Protein AF-A0A524QDS4-F1 (afdb_monomer_lite)

Sequence (100 aa):
MNTELEKIEKMAQAKLFKPKAMGPLLKAIEVEALAEIHDVETTTGRDSIKSLAYKVARSKTTIDNLGKDFVAEQKQAIAIIDEVRRTARAFLDDLKDRVR

Foldseek 3Di:
DQQLLRCLLVDDLVQCPDPPNVPVSVVSLVCRLVVDDFDPVDPVSVVVNVVSVVSVVVSVVSNVVSVVVVVVVVVVVVVVVVVVVVVVVVVVVVVVVVVD

Secondary structure (DSSP, 8-state):
---HHHHGGGS-HHHHTSTTTHHHHHHHHHHHHHH----TTSHHHHHHHHHHHHHHHHHHHHHHHHHHHHHHHHHHHHHHHHHHHHHHHHHHHHHHHHH-

Structure (mmCIF, N/CA/C/O backbone):
data_AF-A0A524QDS4-F1
#
_entry.id   AF-A0A524QDS4-F1
#
loop_
_atom_site.group_PDB
_atom_site.id
_atom_site.type_symbol
_atom_site.label_atom_id
_atom_site.label_alt_id
_atom_site.label_comp_id
_atom_site.label_asym_id
_atom_site.label_entity_id
_atom_site.label_seq_id
_atom_site.pdbx_PDB_ins_code
_atom_site.Cartn_x
_atom_site.Cartn_y
_atom_site.Cartn_z
_atom_site.occupancy
_atom_site.B_iso_or_equiv
_atom_site.auth_seq_id
_atom_site.auth_comp_id
_atom_site.auth_asym_id
_atom_site.auth_atom_id
_atom_site.pdbx_PDB_model_num
ATOM 1 N N . MET A 1 1 ? 16.255 12.859 -15.166 1.00 40.91 1 MET A N 1
ATOM 2 C CA . MET A 1 1 ? 14.789 12.782 -14.972 1.00 40.91 1 MET A CA 1
ATOM 3 C C . MET A 1 1 ? 14.510 11.444 -14.310 1.00 40.91 1 MET A C 1
ATOM 5 O O . MET A 1 1 ? 15.047 10.466 -14.801 1.00 40.91 1 MET A O 1
ATOM 9 N N . ASN A 1 2 ? 13.780 11.398 -13.189 1.00 51.97 2 ASN A N 1
ATOM 10 C CA . ASN A 1 2 ? 13.415 10.117 -12.561 1.00 51.97 2 ASN A CA 1
ATOM 11 C C . ASN A 1 2 ? 12.313 9.462 -13.403 1.00 51.97 2 ASN A C 1
ATOM 13 O O . ASN A 1 2 ? 11.349 10.154 -13.748 1.00 51.97 2 ASN A O 1
ATOM 17 N N . THR A 1 3 ? 12.460 8.178 -13.711 1.00 70.62 3 THR A N 1
ATOM 18 C CA . THR A 1 3 ? 11.473 7.385 -14.473 1.00 70.62 3 THR A CA 1
ATOM 19 C C . THR A 1 3 ? 10.173 7.211 -13.672 1.00 70.62 3 THR A C 1
ATOM 21 O O . THR A 1 3 ? 10.200 7.322 -12.442 1.00 70.62 3 THR A O 1
ATOM 24 N N . GLU A 1 4 ? 9.017 6.963 -14.300 1.00 71.62 4 GLU A N 1
ATOM 25 C CA . GLU A 1 4 ? 7.781 6.648 -13.547 1.00 71.62 4 GLU A CA 1
ATOM 26 C C . GLU A 1 4 ? 7.967 5.372 -12.713 1.00 71.62 4 GLU A C 1
ATOM 28 O O . GLU A 1 4 ? 7.499 5.294 -11.575 1.00 71.62 4 GLU A O 1
ATOM 33 N N . LEU A 1 5 ? 8.763 4.426 -13.225 1.00 68.25 5 LEU A N 1
ATOM 34 C CA . LEU A 1 5 ? 9.217 3.227 -12.513 1.00 68.25 5 LEU A CA 1
ATOM 35 C C . LEU A 1 5 ? 9.949 3.547 -11.190 1.00 68.25 5 LEU A C 1
ATOM 37 O O . LEU A 1 5 ? 9.733 2.859 -10.193 1.00 68.25 5 LEU A O 1
ATOM 41 N N . GLU A 1 6 ? 10.768 4.604 -11.150 1.00 72.75 6 GLU A N 1
ATOM 42 C CA . GLU A 1 6 ? 11.487 5.072 -9.948 1.00 72.75 6 GLU A CA 1
ATOM 43 C C . GLU A 1 6 ? 10.631 5.961 -9.034 1.00 72.75 6 GLU A C 1
ATOM 45 O O . GLU A 1 6 ? 10.916 6.104 -7.842 1.00 72.75 6 GLU A O 1
ATOM 50 N N . LYS A 1 7 ? 9.576 6.590 -9.565 1.00 78.62 7 LYS A N 1
ATOM 51 C CA . LYS A 1 7 ? 8.695 7.463 -8.775 1.00 78.62 7 LYS A CA 1
ATOM 52 C C . LYS A 1 7 ? 7.799 6.683 -7.821 1.00 78.62 7 LYS A C 1
ATOM 54 O O . LYS A 1 7 ? 7.448 7.245 -6.784 1.00 78.62 7 LYS A O 1
ATOM 59 N N . ILE A 1 8 ? 7.476 5.419 -8.115 1.00 80.88 8 ILE A N 1
ATOM 60 C CA . ILE A 1 8 ? 6.616 4.572 -7.266 1.00 80.88 8 ILE A CA 1
ATOM 61 C C . ILE A 1 8 ? 7.113 4.548 -5.814 1.00 80.88 8 ILE A C 1
ATOM 63 O O . ILE A 1 8 ? 6.318 4.729 -4.897 1.00 80.88 8 ILE A O 1
ATOM 67 N N . GLU A 1 9 ? 8.425 4.403 -5.603 1.00 74.81 9 GLU A N 1
ATOM 68 C CA . GLU A 1 9 ? 9.041 4.338 -4.266 1.00 74.81 9 GLU A CA 1
ATOM 69 C C . GLU A 1 9 ? 8.889 5.647 -3.468 1.00 74.81 9 GLU A C 1
ATOM 71 O O . GLU A 1 9 ? 8.945 5.642 -2.242 1.00 74.81 9 GLU A O 1
ATOM 76 N N . LYS A 1 10 ? 8.676 6.777 -4.153 1.00 78.88 10 LYS A N 1
ATOM 77 C CA . LYS A 1 10 ? 8.556 8.115 -3.548 1.00 78.88 10 LYS A CA 1
ATOM 78 C C . LYS A 1 10 ? 7.106 8.582 -3.411 1.00 78.88 10 LYS A C 1
ATOM 80 O O . LYS A 1 10 ? 6.857 9.656 -2.862 1.00 78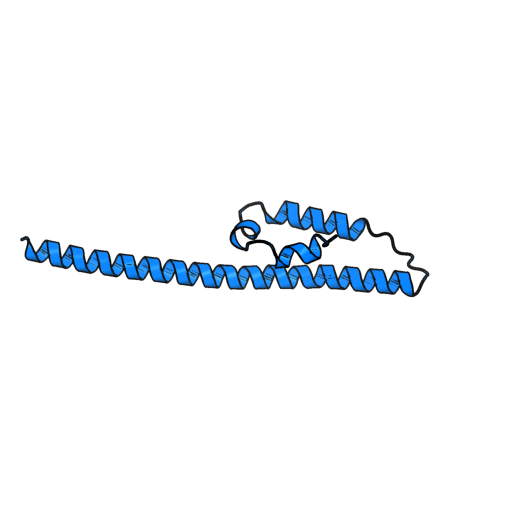.88 10 LYS A O 1
ATOM 85 N N . MET A 1 11 ? 6.139 7.829 -3.936 1.00 80.94 11 MET A N 1
ATOM 86 C CA . MET A 1 11 ? 4.725 8.185 -3.850 1.00 80.94 11 MET A CA 1
ATOM 87 C C . MET A 1 11 ? 4.153 7.827 -2.478 1.00 80.94 11 MET A C 1
ATOM 89 O O . MET A 1 11 ? 4.365 6.737 -1.960 1.00 80.94 11 MET A O 1
ATOM 93 N N . ALA A 1 12 ? 3.344 8.727 -1.916 1.00 84.44 12 ALA A N 1
ATOM 94 C CA . ALA A 1 12 ? 2.606 8.438 -0.692 1.00 84.44 12 ALA A CA 1
ATOM 95 C C . ALA A 1 12 ? 1.661 7.238 -0.895 1.00 84.44 12 ALA A C 1
ATOM 97 O O . ALA A 1 12 ? 0.824 7.254 -1.805 1.00 84.44 12 ALA A O 1
ATOM 98 N N . GLN A 1 13 ? 1.741 6.240 -0.010 1.00 86.69 13 GLN A N 1
ATOM 99 C CA . GLN A 1 13 ? 0.923 5.020 -0.058 1.00 86.69 13 GLN A CA 1
ATOM 100 C C . GLN A 1 13 ? -0.579 5.343 -0.117 1.00 86.69 13 GLN A C 1
ATOM 102 O O . GLN A 1 13 ? -1.298 4.855 -0.988 1.00 86.69 13 GLN A O 1
ATOM 107 N N . ALA A 1 14 ? -1.035 6.286 0.713 1.00 86.31 14 ALA A N 1
ATOM 108 C CA . ALA A 1 14 ? -2.423 6.744 0.737 1.00 86.31 14 ALA A CA 1
ATOM 109 C C . ALA A 1 14 ? -2.908 7.373 -0.583 1.00 86.31 14 ALA A C 1
ATOM 111 O O . ALA A 1 14 ? -4.112 7.482 -0.798 1.00 86.31 14 ALA A O 1
ATOM 112 N N . LYS A 1 15 ? -2.004 7.823 -1.465 1.00 88.69 15 LYS A N 1
ATOM 113 C CA . LYS A 1 15 ? -2.335 8.288 -2.822 1.00 88.69 15 LYS A CA 1
ATOM 114 C C . LYS A 1 15 ? -2.356 7.121 -3.811 1.00 88.69 15 LYS A C 1
ATOM 116 O O . LYS A 1 15 ? -3.235 7.084 -4.668 1.00 88.69 15 LYS A O 1
ATOM 121 N N . LEU A 1 16 ? -1.407 6.195 -3.678 1.00 89.06 16 LEU A N 1
ATOM 122 C CA . LEU A 1 16 ? -1.245 5.029 -4.546 1.00 89.06 16 LEU A CA 1
ATOM 123 C C . LEU A 1 16 ? -2.427 4.053 -4.440 1.00 89.06 16 LEU A C 1
ATOM 125 O O . LEU A 1 16 ? -2.922 3.572 -5.456 1.00 89.06 16 LEU A O 1
ATOM 129 N N . PHE A 1 17 ? -2.924 3.817 -3.225 1.00 92.06 17 PHE A N 1
ATOM 130 C CA . PHE A 1 17 ? -3.985 2.841 -2.948 1.00 92.06 17 PHE A CA 1
ATOM 131 C C . PHE A 1 17 ? -5.397 3.441 -2.916 1.00 92.06 17 PHE A C 1
ATOM 133 O O . PHE A 1 17 ? -6.317 2.857 -2.345 1.00 92.06 17 PHE A O 1
ATOM 140 N N . LYS A 1 18 ? -5.610 4.599 -3.558 1.00 92.38 18 LYS A N 1
ATOM 141 C CA . LYS A 1 18 ? -6.966 5.129 -3.761 1.00 92.38 18 LYS A CA 1
ATOM 142 C C . LYS A 1 18 ? -7.695 4.367 -4.868 1.00 92.38 18 LYS A C 1
ATOM 144 O O . LYS A 1 18 ? -7.065 3.947 -5.846 1.00 92.38 18 LYS A O 1
ATOM 149 N N . PRO A 1 19 ? -9.035 4.265 -4.795 1.00 91.31 19 PRO A N 1
ATOM 150 C CA . PRO A 1 19 ? -9.826 3.759 -5.907 1.00 91.31 19 PRO A CA 1
ATOM 151 C C . PRO A 1 19 ? -9.455 4.471 -7.213 1.00 91.31 19 PRO A C 1
ATOM 153 O O . PRO A 1 19 ? -9.340 5.695 -7.247 1.00 91.31 19 PRO A O 1
ATOM 156 N N . LYS A 1 20 ? -9.276 3.696 -8.287 1.00 90.94 20 LYS A N 1
ATOM 157 C CA . LYS A 1 20 ? -8.929 4.172 -9.641 1.00 90.94 20 LYS A CA 1
ATOM 158 C C . LYS A 1 20 ? -7.546 4.835 -9.799 1.00 90.94 20 LYS A C 1
ATOM 160 O O . LYS A 1 20 ? -7.226 5.232 -10.914 1.00 90.94 20 LYS A O 1
ATOM 165 N N . ALA A 1 21 ? -6.706 4.916 -8.762 1.00 90.00 21 ALA A N 1
ATOM 166 C CA . ALA A 1 21 ? -5.364 5.505 -8.879 1.00 90.00 21 ALA A CA 1
ATOM 167 C C . ALA A 1 21 ? -4.358 4.598 -9.614 1.00 90.00 21 ALA A C 1
ATOM 169 O O . ALA A 1 21 ? -3.477 5.095 -10.311 1.00 90.00 21 ALA A O 1
ATOM 170 N N . MET A 1 22 ? -4.512 3.274 -9.495 1.00 92.19 22 MET A N 1
ATOM 171 C CA . MET A 1 22 ? -3.553 2.311 -10.046 1.00 92.19 22 MET A CA 1
ATOM 172 C C . MET A 1 22 ? -3.572 2.249 -11.581 1.00 92.19 22 MET A C 1
ATOM 174 O O . MET A 1 22 ? -2.522 2.169 -12.206 1.00 92.19 22 MET A O 1
ATOM 178 N N . GLY A 1 23 ? -4.752 2.323 -12.204 1.00 93.25 23 GLY A N 1
ATOM 179 C CA . GLY A 1 23 ? -4.897 2.203 -13.661 1.00 93.25 23 GLY A CA 1
ATOM 180 C C . GLY A 1 23 ? -4.068 3.229 -14.450 1.00 93.25 23 GLY A C 1
ATOM 181 O O . GLY A 1 23 ? -3.263 2.823 -15.286 1.00 93.25 23 GLY A O 1
ATOM 182 N N . PRO A 1 24 ? -4.202 4.541 -14.173 1.00 92.62 24 PRO A N 1
ATOM 183 C CA . PRO A 1 24 ? -3.394 5.572 -14.823 1.00 92.62 24 PRO A CA 1
ATOM 184 C C . PRO A 1 24 ? -1.886 5.409 -14.600 1.00 92.62 24 PRO A C 1
ATOM 186 O O . PRO A 1 24 ? -1.115 5.621 -15.530 1.00 92.62 24 PRO A O 1
ATOM 189 N N . LEU A 1 25 ? -1.464 5.000 -13.397 1.00 90.81 25 LEU A N 1
ATOM 190 C CA . LEU A 1 25 ? -0.051 4.768 -13.089 1.00 90.81 25 LEU A CA 1
ATOM 191 C C . LEU A 1 25 ? 0.519 3.603 -13.907 1.00 90.81 25 LEU A C 1
ATOM 193 O O . LEU A 1 25 ? 1.570 3.744 -14.525 1.00 90.81 25 LEU A O 1
ATOM 197 N N . LEU A 1 26 ? -0.194 2.475 -13.962 1.00 93.69 26 LEU A N 1
ATOM 198 C CA . LEU A 1 26 ? 0.207 1.331 -14.784 1.00 93.69 26 LEU A CA 1
ATOM 199 C C . LEU A 1 26 ? 0.262 1.703 -16.266 1.00 93.69 26 LEU A C 1
ATOM 201 O O . LEU A 1 26 ? 1.179 1.278 -16.963 1.00 93.69 26 LEU A O 1
ATOM 205 N N . LYS A 1 27 ? -0.674 2.536 -16.740 1.00 94.25 27 LYS A N 1
ATOM 206 C CA . LYS A 1 27 ? -0.662 3.004 -18.126 1.00 94.25 27 LYS A CA 1
ATOM 207 C C . LYS A 1 27 ? 0.533 3.911 -18.422 1.00 94.25 27 LYS A C 1
ATOM 209 O O . LYS A 1 27 ? 1.118 3.794 -19.491 1.00 94.25 27 LYS A O 1
ATOM 214 N N . ALA A 1 28 ? 0.910 4.785 -17.490 1.00 90.50 28 ALA A N 1
ATOM 215 C CA . ALA A 1 28 ? 2.100 5.620 -17.631 1.00 90.50 28 ALA A CA 1
ATOM 216 C C . ALA A 1 28 ? 3.382 4.772 -17.693 1.00 90.50 28 ALA A C 1
ATOM 218 O O . ALA A 1 28 ? 4.215 5.003 -18.563 1.00 90.50 28 ALA A O 1
ATOM 219 N N . ILE A 1 29 ? 3.489 3.748 -16.839 1.00 90.25 29 ILE A N 1
ATOM 220 C CA . ILE A 1 29 ? 4.607 2.791 -16.849 1.00 90.25 29 ILE A CA 1
ATOM 221 C C . ILE A 1 29 ? 4.662 2.015 -18.169 1.00 90.25 29 ILE A C 1
ATOM 223 O O . ILE A 1 29 ? 5.738 1.838 -18.725 1.00 90.25 29 ILE A O 1
ATOM 227 N N . GLU A 1 30 ? 3.517 1.564 -18.686 1.00 92.88 30 GLU A N 1
ATOM 228 C CA . GLU A 1 30 ? 3.440 0.884 -19.984 1.00 92.88 30 GLU A CA 1
ATOM 229 C C . GLU A 1 30 ? 3.916 1.795 -21.123 1.00 92.88 30 GLU A C 1
ATOM 231 O O . GLU A 1 30 ? 4.724 1.378 -21.945 1.00 92.88 30 GLU A O 1
ATOM 236 N N . VAL A 1 31 ? 3.446 3.047 -21.159 1.00 92.06 31 VAL A N 1
ATOM 237 C CA . VAL A 1 31 ? 3.857 4.022 -22.180 1.00 92.06 31 VAL A CA 1
ATOM 238 C C . VAL A 1 31 ? 5.359 4.289 -22.109 1.00 92.06 31 VAL A C 1
ATOM 240 O O . VAL A 1 31 ? 6.013 4.299 -23.145 1.00 92.06 31 VAL A O 1
ATOM 243 N N . GLU A 1 32 ? 5.910 4.473 -20.909 1.00 87.44 32 GLU A N 1
ATOM 244 C CA . GLU A 1 32 ? 7.348 4.681 -20.714 1.00 87.44 32 GLU A CA 1
ATOM 245 C C . GLU A 1 32 ? 8.156 3.457 -21.163 1.00 87.44 32 GLU A C 1
ATOM 247 O O . GLU A 1 32 ? 9.083 3.590 -21.958 1.00 87.44 32 GLU A O 1
ATOM 252 N N . ALA A 1 33 ? 7.764 2.259 -20.724 1.00 89.19 33 ALA A N 1
ATOM 253 C CA . ALA A 1 33 ? 8.471 1.026 -21.052 1.00 89.19 33 ALA A CA 1
ATOM 254 C C . ALA A 1 33 ? 8.438 0.691 -22.553 1.00 89.19 33 ALA A C 1
ATOM 256 O O . ALA A 1 33 ? 9.371 0.081 -23.063 1.00 89.19 33 ALA A O 1
ATOM 257 N N . LEU A 1 34 ? 7.377 1.072 -23.270 1.00 89.31 34 LEU A N 1
ATOM 258 C CA . LEU A 1 34 ? 7.256 0.825 -24.710 1.00 89.31 34 LEU A CA 1
ATOM 259 C C . LEU A 1 34 ? 7.833 1.952 -25.580 1.00 89.31 34 LEU A C 1
ATOM 261 O O . LEU A 1 34 ? 8.005 1.753 -26.781 1.00 89.31 34 LEU A O 1
ATOM 265 N N . ALA A 1 35 ? 8.121 3.127 -25.011 1.00 88.88 35 ALA A N 1
ATOM 266 C CA . ALA A 1 35 ? 8.723 4.243 -25.741 1.00 88.88 35 ALA A CA 1
ATOM 267 C C . ALA A 1 35 ? 10.227 4.045 -25.997 1.00 88.88 35 ALA A C 1
ATOM 269 O O . ALA A 1 35 ? 10.777 4.631 -26.933 1.00 88.88 35 ALA A O 1
ATOM 270 N N . GLU A 1 36 ? 10.900 3.230 -25.182 1.00 79.31 36 GLU A N 1
ATOM 271 C CA . GLU A 1 36 ? 12.315 2.918 -25.357 1.00 79.31 36 GLU A CA 1
ATOM 272 C C . GLU A 1 36 ? 12.514 1.891 -26.484 1.00 79.31 36 GLU A C 1
ATOM 274 O O . GLU A 1 36 ? 12.300 0.690 -26.324 1.00 79.31 36 GLU A O 1
ATOM 279 N N . ILE A 1 37 ? 12.941 2.372 -27.655 1.00 81.06 37 ILE A N 1
ATOM 280 C CA . ILE A 1 37 ? 13.324 1.515 -28.781 1.00 81.06 37 ILE A CA 1
ATOM 281 C C . ILE A 1 37 ? 14.796 1.134 -28.618 1.00 81.06 37 ILE A C 1
ATOM 283 O O . ILE A 1 37 ? 15.683 1.990 -28.625 1.00 81.06 37 ILE A O 1
ATOM 287 N N . HIS A 1 38 ? 15.063 -0.163 -28.491 1.00 87.19 38 HIS A N 1
ATOM 288 C CA . HIS A 1 38 ? 16.411 -0.712 -28.385 1.00 87.19 38 HIS A CA 1
ATOM 289 C C . HIS A 1 38 ? 16.723 -1.621 -29.574 1.00 87.19 38 HIS A C 1
ATOM 291 O O . HIS A 1 38 ? 15.861 -2.362 -30.045 1.00 87.19 38 HIS A O 1
ATOM 297 N N . ASP A 1 39 ? 17.973 -1.589 -30.036 1.00 90.19 39 ASP A N 1
ATOM 298 C CA . ASP A 1 39 ? 18.439 -2.434 -31.135 1.00 90.19 39 ASP A CA 1
ATOM 299 C C . ASP A 1 39 ? 18.755 -3.859 -30.648 1.00 90.19 39 ASP A C 1
ATOM 301 O O . ASP A 1 39 ? 19.760 -4.097 -29.970 1.00 90.19 39 ASP A O 1
ATOM 305 N N . VAL A 1 40 ? 17.897 -4.812 -31.015 1.00 89.56 40 VAL A N 1
ATOM 306 C CA . VAL A 1 40 ? 17.998 -6.230 -30.634 1.00 89.56 40 VAL A CA 1
ATOM 307 C C . VAL A 1 40 ? 19.212 -6.945 -31.229 1.00 89.56 40 VAL A C 1
ATOM 309 O O . VAL A 1 40 ? 19.640 -7.966 -30.681 1.00 89.56 40 VAL A O 1
ATOM 312 N N . GLU A 1 41 ? 19.803 -6.413 -32.299 1.00 94.38 41 GLU A N 1
ATOM 313 C CA . GLU A 1 41 ? 20.957 -7.019 -32.966 1.00 94.38 41 GLU A CA 1
ATOM 314 C C . GLU A 1 41 ? 22.259 -6.729 -32.203 1.00 94.38 41 GLU A C 1
ATOM 316 O O . GLU A 1 41 ? 23.198 -7.533 -32.209 1.00 94.38 41 GLU A O 1
ATOM 321 N N . THR A 1 42 ? 22.294 -5.648 -31.419 1.00 95.12 42 THR A N 1
ATOM 322 C CA . THR A 1 42 ? 23.461 -5.276 -30.607 1.00 95.12 42 THR A CA 1
ATOM 323 C C . THR A 1 42 ? 23.419 -5.881 -29.202 1.00 95.12 42 THR A C 1
ATOM 325 O O . THR A 1 42 ? 22.367 -5.998 -28.573 1.00 95.12 42 THR A O 1
ATOM 328 N N . THR A 1 43 ? 24.587 -6.225 -28.651 1.00 94.44 43 THR A N 1
ATOM 329 C CA . THR A 1 43 ? 24.698 -6.656 -27.244 1.00 94.44 43 THR A CA 1
ATOM 330 C C . THR A 1 43 ? 24.185 -5.574 -26.294 1.00 94.44 43 THR A C 1
ATOM 332 O O . THR A 1 43 ? 23.387 -5.867 -25.410 1.00 94.44 43 THR A O 1
ATOM 335 N N . THR A 1 44 ? 24.558 -4.314 -26.535 1.00 92.75 44 THR A N 1
ATOM 336 C CA . THR A 1 44 ? 24.123 -3.171 -25.724 1.00 92.75 44 THR A CA 1
ATOM 337 C C . THR A 1 44 ? 22.606 -2.986 -25.740 1.00 92.75 44 THR A C 1
ATOM 339 O O . THR A 1 44 ? 22.018 -2.754 -24.688 1.00 92.75 44 THR A O 1
ATOM 342 N N . GLY A 1 45 ? 21.945 -3.120 -26.894 1.00 93.00 45 GLY A N 1
ATOM 343 C CA . GLY A 1 45 ? 20.490 -2.998 -26.965 1.00 93.00 45 GLY A CA 1
ATOM 344 C C . GLY A 1 45 ? 19.764 -4.144 -26.256 1.00 93.00 45 GLY A C 1
ATOM 345 O O . GLY A 1 45 ? 18.811 -3.892 -25.520 1.00 93.00 45 GLY A O 1
ATOM 346 N N . ARG A 1 46 ? 20.257 -5.387 -26.359 1.00 93.19 46 ARG A N 1
ATOM 347 C CA . ARG A 1 46 ? 19.724 -6.518 -25.573 1.00 93.19 46 ARG A CA 1
ATOM 348 C C . ARG A 1 46 ? 19.897 -6.327 -24.065 1.00 93.19 46 ARG A C 1
ATOM 350 O O . ARG A 1 46 ? 18.973 -6.631 -23.307 1.00 93.19 46 ARG A O 1
ATOM 357 N N . ASP A 1 47 ? 21.039 -5.802 -23.628 1.00 94.19 47 ASP A N 1
ATOM 358 C CA . ASP A 1 47 ? 21.288 -5.506 -22.213 1.00 94.19 47 ASP A CA 1
ATOM 359 C C . ASP A 1 47 ? 20.347 -4.412 -21.685 1.00 94.19 47 ASP A C 1
ATOM 361 O O . ASP A 1 47 ? 19.800 -4.551 -20.585 1.00 94.19 47 ASP A O 1
ATOM 365 N N . SER A 1 48 ? 20.072 -3.375 -22.484 1.00 91.50 48 SER A N 1
ATOM 366 C CA . SER A 1 48 ? 19.069 -2.351 -22.162 1.00 91.50 48 SER A CA 1
ATOM 367 C C . SER A 1 48 ? 17.664 -2.942 -22.017 1.00 91.50 48 SER A C 1
ATOM 369 O O . SER A 1 48 ? 17.015 -2.702 -20.999 1.00 91.50 48 SER A O 1
ATOM 371 N N . ILE A 1 49 ? 17.229 -3.804 -22.947 1.00 91.88 49 ILE A N 1
ATOM 372 C CA . ILE A 1 49 ? 15.931 -4.505 -22.862 1.00 91.88 49 ILE A CA 1
ATOM 373 C C . ILE A 1 49 ? 15.838 -5.322 -21.570 1.00 91.88 49 ILE A C 1
ATOM 375 O O . ILE A 1 49 ? 14.840 -5.255 -20.850 1.00 91.88 49 ILE A O 1
ATOM 379 N N . LYS A 1 50 ? 16.888 -6.085 -21.247 1.00 92.62 50 LYS A N 1
ATOM 380 C CA . LYS A 1 50 ? 16.938 -6.898 -20.026 1.00 92.62 50 LYS A CA 1
ATOM 381 C C . LYS A 1 50 ? 16.842 -6.029 -18.771 1.00 92.62 50 LYS A C 1
ATOM 383 O O . LYS A 1 50 ? 16.131 -6.387 -17.831 1.00 92.62 50 LYS A O 1
ATOM 388 N N . SER A 1 51 ? 17.535 -4.892 -18.760 1.00 91.19 51 SER A N 1
ATOM 389 C CA . SER A 1 51 ? 17.492 -3.922 -17.665 1.00 91.19 51 SER A CA 1
ATOM 390 C C . SER A 1 51 ? 16.091 -3.329 -17.492 1.00 91.19 51 SER A C 1
ATOM 392 O O . SER A 1 51 ? 15.560 -3.322 -16.380 1.00 91.19 51 SER A O 1
ATOM 394 N N . LEU A 1 52 ? 15.448 -2.909 -18.584 1.00 91.56 52 LEU A N 1
ATOM 395 C CA . LEU A 1 52 ? 14.093 -2.360 -18.562 1.00 91.56 52 LEU A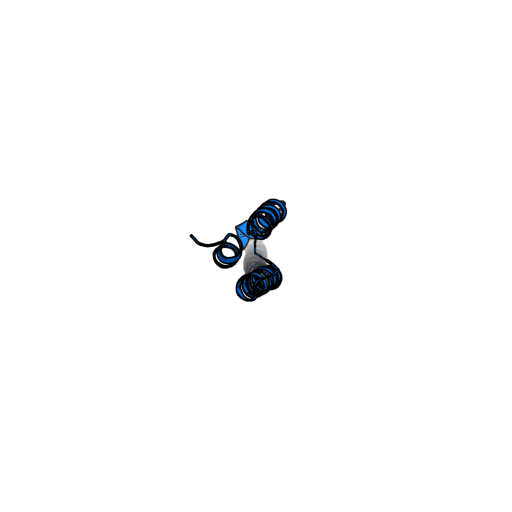 CA 1
ATOM 396 C C . LEU A 1 52 ? 13.067 -3.395 -18.084 1.00 91.56 52 LEU A C 1
ATOM 398 O O . LEU A 1 52 ? 12.290 -3.118 -17.169 1.00 91.56 52 LEU A O 1
ATOM 402 N N . ALA A 1 53 ? 13.121 -4.620 -18.612 1.00 91.75 53 ALA A N 1
ATOM 403 C CA . ALA A 1 53 ? 12.260 -5.718 -18.173 1.00 91.75 53 ALA A CA 1
ATOM 404 C C . ALA A 1 53 ? 12.435 -6.021 -16.675 1.00 91.75 53 ALA A C 1
ATOM 406 O O . ALA A 1 53 ? 11.455 -6.237 -15.956 1.00 91.75 53 ALA A O 1
ATOM 407 N N . TYR A 1 54 ? 13.675 -5.983 -16.177 1.00 92.81 54 TYR A N 1
ATOM 408 C CA . TYR A 1 54 ? 13.959 -6.144 -14.754 1.00 92.81 54 TYR A CA 1
ATOM 409 C C . TYR A 1 54 ? 13.361 -5.011 -13.906 1.00 92.81 54 TYR A C 1
ATOM 411 O O . TYR A 1 54 ? 12.785 -5.286 -12.851 1.00 92.81 54 TYR A O 1
ATOM 419 N N . LYS A 1 55 ? 13.432 -3.753 -14.363 1.00 90.31 55 LYS A N 1
ATOM 420 C CA . LYS A 1 55 ? 12.782 -2.619 -13.682 1.00 90.31 55 LYS A CA 1
ATOM 421 C C . LYS A 1 55 ? 11.265 -2.803 -13.610 1.00 90.31 55 LYS A C 1
ATOM 423 O O . LYS A 1 55 ? 10.704 -2.688 -12.525 1.00 90.31 55 LYS A O 1
ATOM 428 N N . VAL A 1 56 ? 10.620 -3.177 -14.718 1.00 92.25 56 VAL A N 1
ATOM 429 C CA . VAL A 1 56 ? 9.173 -3.461 -14.758 1.00 92.25 56 VAL A CA 1
ATOM 430 C C . VAL A 1 56 ? 8.804 -4.577 -13.775 1.00 92.25 56 VAL A C 1
ATOM 432 O O . VAL A 1 56 ? 7.868 -4.434 -12.986 1.00 92.25 56 VAL A O 1
ATOM 435 N N . ALA A 1 57 ? 9.570 -5.672 -13.762 1.00 93.00 57 ALA A N 1
ATOM 436 C CA . ALA A 1 57 ? 9.353 -6.778 -12.832 1.00 93.00 57 ALA A CA 1
ATOM 437 C C . ALA A 1 57 ? 9.498 -6.336 -11.366 1.00 93.00 57 ALA A C 1
ATOM 439 O O . ALA A 1 57 ? 8.677 -6.700 -10.522 1.00 93.00 57 ALA A O 1
ATOM 440 N N . ARG A 1 58 ? 10.506 -5.512 -11.063 1.00 92.44 58 ARG A N 1
ATOM 441 C CA . ARG A 1 58 ? 10.708 -4.938 -9.729 1.00 92.44 58 ARG A CA 1
ATOM 442 C C . ARG A 1 58 ? 9.554 -4.048 -9.288 1.00 92.44 58 ARG A C 1
ATOM 444 O O . ARG A 1 58 ? 9.148 -4.149 -8.134 1.00 92.44 58 ARG A O 1
ATOM 451 N N . SER A 1 59 ? 9.005 -3.220 -10.175 1.00 91.19 59 SER A N 1
ATOM 452 C CA . SER A 1 59 ? 7.905 -2.313 -9.833 1.00 91.19 59 SER A CA 1
ATOM 453 C C . SER A 1 59 ? 6.675 -3.052 -9.314 1.00 91.19 59 SER A C 1
ATOM 455 O O . SER A 1 59 ? 6.033 -2.568 -8.385 1.00 91.19 59 SER A O 1
ATOM 457 N N . LYS A 1 60 ? 6.389 -4.262 -9.817 1.00 92.25 60 LYS A N 1
ATOM 458 C CA . LYS A 1 60 ? 5.339 -5.127 -9.252 1.00 92.25 60 LYS A CA 1
ATOM 459 C C . LYS A 1 60 ? 5.607 -5.449 -7.778 1.00 92.25 60 LYS A C 1
ATOM 461 O O . LYS A 1 60 ? 4.713 -5.294 -6.950 1.00 92.25 60 LYS A O 1
ATOM 466 N N . THR A 1 61 ? 6.820 -5.894 -7.453 1.00 94.00 61 THR A N 1
ATOM 467 C CA . THR A 1 61 ? 7.215 -6.228 -6.075 1.00 94.00 61 THR A CA 1
ATOM 468 C C . THR A 1 61 ? 7.185 -4.996 -5.173 1.00 94.00 61 THR A C 1
ATOM 470 O O . THR A 1 61 ? 6.708 -5.077 -4.045 1.00 94.00 61 THR A O 1
ATOM 473 N N . THR A 1 62 ? 7.631 -3.840 -5.673 1.00 92.31 62 THR A N 1
ATOM 474 C CA . THR A 1 62 ? 7.560 -2.570 -4.939 1.00 92.31 62 THR A CA 1
ATOM 475 C C . THR A 1 62 ? 6.117 -2.202 -4.598 1.00 92.31 62 THR A C 1
ATOM 477 O O . THR A 1 62 ? 5.830 -1.889 -3.446 1.00 92.31 62 THR A O 1
ATOM 480 N N . ILE A 1 63 ? 5.194 -2.276 -5.565 1.00 93.12 63 ILE A N 1
ATOM 481 C CA . ILE A 1 63 ? 3.772 -1.979 -5.334 1.00 93.12 63 ILE A CA 1
ATOM 482 C C . ILE A 1 63 ? 3.173 -2.938 -4.293 1.00 93.12 63 ILE A C 1
ATOM 484 O O . ILE A 1 63 ? 2.446 -2.491 -3.409 1.00 93.12 63 ILE A O 1
ATOM 488 N N . ASP A 1 64 ? 3.491 -4.233 -4.365 1.00 95.25 64 ASP A N 1
ATOM 489 C CA . ASP A 1 64 ? 3.002 -5.231 -3.404 1.00 95.25 64 ASP A CA 1
ATOM 490 C C . ASP A 1 64 ? 3.494 -4.952 -1.975 1.00 95.25 64 ASP A C 1
ATOM 492 O O . ASP A 1 64 ? 2.700 -4.938 -1.033 1.00 95.25 64 ASP A O 1
ATOM 496 N N . ASN A 1 65 ? 4.785 -4.652 -1.813 1.00 94.69 65 ASN A N 1
ATOM 497 C CA . ASN A 1 65 ? 5.364 -4.317 -0.512 1.00 94.69 65 ASN A CA 1
ATOM 498 C C . ASN A 1 65 ? 4.756 -3.032 0.066 1.00 94.69 65 ASN A C 1
ATOM 500 O O . ASN A 1 65 ? 4.304 -3.039 1.208 1.00 94.69 65 ASN A O 1
ATOM 504 N N . LEU A 1 66 ? 4.632 -1.970 -0.741 1.00 93.44 66 LEU A N 1
ATOM 505 C CA . LEU A 1 66 ? 3.966 -0.732 -0.321 1.00 93.44 66 LEU A CA 1
ATOM 506 C C . LEU A 1 66 ? 2.517 -0.981 0.120 1.00 93.44 66 LEU A C 1
ATOM 508 O O . LEU A 1 66 ? 2.033 -0.321 1.036 1.00 93.44 66 LEU A O 1
ATOM 512 N N . GLY A 1 67 ? 1.820 -1.925 -0.519 1.00 95.12 67 GLY A N 1
ATOM 513 C CA . GLY A 1 67 ? 0.456 -2.303 -0.152 1.00 95.12 67 GLY A CA 1
ATOM 514 C C . GLY A 1 67 ? 0.392 -3.037 1.182 1.00 95.12 67 GLY A C 1
ATOM 515 O O . GLY A 1 67 ? -0.469 -2.736 2.008 1.00 95.12 67 GLY A O 1
ATOM 516 N N . LYS A 1 68 ? 1.321 -3.967 1.423 1.00 96.56 68 LYS A N 1
ATOM 517 C CA . LYS A 1 68 ? 1.443 -4.679 2.704 1.00 96.56 68 LYS A CA 1
ATOM 518 C C . LYS A 1 68 ? 1.734 -3.720 3.853 1.00 96.56 68 LYS A C 1
ATOM 520 O O . LYS A 1 68 ? 1.046 -3.785 4.872 1.00 96.56 68 LYS A O 1
ATOM 525 N N . ASP A 1 69 ? 2.688 -2.815 3.657 1.00 94.94 69 ASP A N 1
ATOM 526 C CA . ASP A 1 69 ? 3.064 -1.808 4.649 1.00 94.94 69 ASP A CA 1
ATOM 527 C C . ASP A 1 69 ? 1.885 -0.880 4.956 1.00 94.94 69 ASP A C 1
ATOM 529 O O . ASP A 1 69 ? 1.541 -0.675 6.120 1.00 94.94 69 ASP A O 1
ATOM 533 N N . PHE A 1 70 ? 1.186 -0.409 3.918 1.00 95.81 70 PHE A N 1
ATOM 534 C CA . PHE A 1 70 ? 0.013 0.445 4.089 1.00 95.81 70 PHE A CA 1
ATOM 535 C C . PHE A 1 70 ? -1.111 -0.267 4.853 1.00 95.81 70 PHE A C 1
ATOM 537 O O . PHE A 1 70 ? -1.721 0.309 5.750 1.00 95.81 70 PHE A O 1
ATOM 544 N N . VAL A 1 71 ? -1.377 -1.544 4.558 1.00 97.06 71 VAL A N 1
ATOM 545 C CA . VAL A 1 71 ? -2.365 -2.338 5.306 1.00 97.06 71 VAL A CA 1
ATOM 546 C C . VAL A 1 71 ? -1.961 -2.499 6.772 1.00 97.06 71 VAL A C 1
ATOM 548 O O . VAL A 1 71 ? -2.829 -2.432 7.646 1.00 97.06 71 VAL A O 1
ATOM 551 N N . ALA A 1 72 ? -0.677 -2.719 7.059 1.00 97.44 72 ALA A N 1
ATOM 552 C CA . ALA A 1 72 ? -0.181 -2.818 8.429 1.00 97.44 72 ALA A CA 1
ATOM 553 C C . ALA A 1 72 ? -0.395 -1.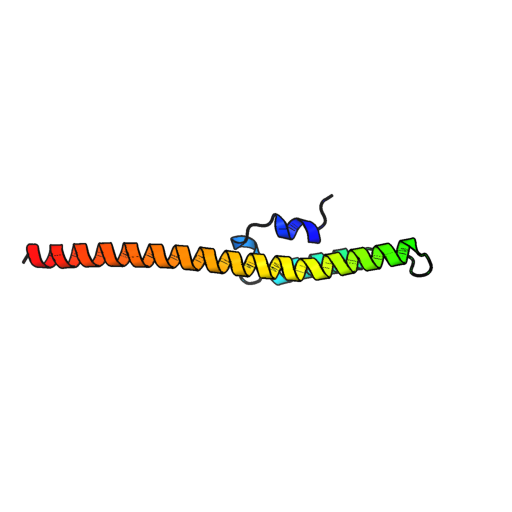503 9.197 1.00 97.44 72 ALA A C 1
ATOM 555 O O . ALA A 1 72 ? -0.947 -1.528 10.299 1.00 97.44 72 ALA A O 1
ATOM 556 N N . GLU A 1 73 ? -0.062 -0.365 8.581 1.00 95.69 73 GLU A N 1
ATOM 557 C CA . GLU A 1 73 ? -0.292 0.969 9.145 1.00 95.69 73 GLU A CA 1
ATOM 558 C C . GLU A 1 73 ? -1.784 1.215 9.430 1.00 95.69 73 GLU A C 1
ATOM 560 O O . GLU A 1 73 ? -2.157 1.601 10.540 1.00 95.69 73 GLU A O 1
ATOM 565 N N . GLN A 1 74 ? -2.667 0.919 8.468 1.00 96.75 74 GLN A N 1
ATOM 566 C CA . GLN A 1 74 ? -4.112 1.093 8.648 1.00 96.75 74 GLN A CA 1
ATOM 567 C C . GLN A 1 74 ? -4.665 0.210 9.774 1.00 96.75 74 GLN A C 1
ATOM 569 O O . GLN A 1 74 ? -5.487 0.667 10.567 1.00 96.75 74 GLN A O 1
ATOM 574 N N . LYS A 1 75 ? -4.204 -1.041 9.894 1.00 97.88 75 LYS A N 1
ATOM 575 C CA . LYS A 1 75 ? -4.609 -1.930 10.997 1.00 97.88 75 LYS A CA 1
ATOM 576 C C . LYS A 1 75 ? -4.191 -1.377 12.354 1.00 97.88 75 LYS A C 1
ATOM 578 O O . LYS A 1 75 ? -4.983 -1.430 13.292 1.00 97.88 75 LYS A O 1
ATOM 583 N N . GLN A 1 76 ? -2.982 -0.832 12.457 1.00 98.00 76 GLN A N 1
ATOM 584 C CA . GLN A 1 76 ? -2.513 -0.198 13.684 1.00 98.00 76 GLN A CA 1
ATOM 585 C C . GLN A 1 76 ? -3.358 1.034 14.033 1.00 98.00 76 GLN A C 1
ATOM 587 O O . GLN A 1 76 ? -3.781 1.178 15.179 1.00 98.00 76 GLN A O 1
ATOM 592 N N . ALA A 1 77 ? -3.664 1.883 13.049 1.00 96.62 77 ALA A N 1
ATOM 593 C CA . ALA A 1 77 ? -4.532 3.042 13.243 1.00 96.62 77 ALA A CA 1
ATOM 594 C C . ALA A 1 77 ? -5.940 2.637 13.719 1.00 96.62 77 ALA A C 1
ATOM 596 O O . ALA A 1 77 ? -6.461 3.219 14.670 1.00 96.62 77 ALA A O 1
ATOM 597 N N . ILE A 1 78 ? -6.533 1.602 13.113 1.00 98.19 78 ILE A N 1
ATOM 598 C CA . ILE A 1 78 ? -7.838 1.056 13.521 1.00 98.19 78 ILE A CA 1
ATOM 599 C C . ILE A 1 78 ? -7.785 0.529 14.960 1.00 98.19 78 ILE A C 1
ATOM 601 O O . ILE A 1 78 ? -8.659 0.864 15.757 1.00 98.19 78 ILE A O 1
ATOM 605 N N . ALA A 1 79 ? -6.746 -0.230 15.319 1.00 98.38 79 ALA A N 1
ATOM 606 C CA . ALA A 1 79 ? -6.588 -0.756 16.673 1.00 98.38 79 ALA A CA 1
ATOM 607 C C . ALA A 1 79 ? -6.525 0.368 17.722 1.00 98.38 79 ALA A C 1
ATOM 609 O O . ALA A 1 79 ? -7.178 0.283 18.761 1.00 98.38 79 ALA A O 1
ATOM 610 N N . ILE A 1 80 ? -5.805 1.455 17.427 1.00 98.31 80 ILE A N 1
ATOM 611 C CA . ILE A 1 80 ? -5.750 2.640 18.294 1.00 98.31 80 ILE A CA 1
ATOM 612 C C . ILE A 1 80 ? -7.141 3.274 18.442 1.00 98.31 80 ILE A C 1
ATOM 614 O O . ILE A 1 80 ? -7.549 3.610 19.554 1.00 98.31 80 ILE A O 1
ATOM 618 N N . ILE A 1 81 ? -7.892 3.422 17.345 1.00 98.25 81 ILE A N 1
ATOM 619 C CA . ILE A 1 81 ? -9.252 3.984 17.374 1.00 98.25 81 ILE A CA 1
ATOM 620 C C . ILE A 1 81 ? -10.182 3.136 18.252 1.00 98.25 81 ILE A C 1
ATOM 622 O O . ILE A 1 81 ? -10.954 3.685 19.043 1.00 98.25 81 ILE A O 1
ATOM 626 N N . ASP A 1 82 ? -10.118 1.812 18.128 1.00 98.50 82 ASP A N 1
ATOM 627 C CA . ASP A 1 82 ? -10.959 0.901 18.903 1.00 98.50 82 ASP A CA 1
ATOM 628 C C . ASP A 1 82 ? -10.625 0.943 20.402 1.00 98.50 82 ASP A C 1
ATOM 630 O O . ASP A 1 82 ? -11.537 0.986 21.233 1.00 98.50 82 ASP A O 1
ATOM 634 N N . GLU A 1 83 ? -9.341 1.027 20.755 1.00 98.62 83 GLU A N 1
ATOM 635 C CA . GLU A 1 83 ? -8.871 1.210 22.134 1.00 98.62 83 GLU A CA 1
ATOM 636 C C . GLU A 1 83 ? -9.378 2.520 22.758 1.00 98.62 83 GLU A C 1
ATOM 638 O O . GLU A 1 83 ? -9.943 2.532 23.860 1.00 98.62 83 GLU A O 1
ATOM 643 N N . VAL A 1 84 ? -9.260 3.632 22.027 1.00 98.50 84 VAL A N 1
ATOM 644 C CA . VAL A 1 84 ? -9.772 4.938 22.469 1.00 98.50 84 VAL A CA 1
ATOM 645 C C . VAL A 1 84 ? -11.292 4.891 22.653 1.00 98.50 84 VAL A C 1
ATOM 647 O O . VAL A 1 84 ? -11.813 5.351 23.672 1.00 98.50 84 VAL A O 1
ATOM 650 N N . ARG A 1 85 ? -12.024 4.277 21.715 1.00 98.50 85 ARG A N 1
ATOM 651 C CA . ARG A 1 85 ? -13.484 4.119 21.812 1.00 98.50 85 ARG A CA 1
ATOM 652 C C . ARG A 1 85 ? -13.905 3.253 22.993 1.00 98.50 85 ARG A C 1
ATOM 654 O O . ARG A 1 85 ? -14.908 3.567 23.636 1.00 98.50 85 ARG A O 1
ATOM 661 N N . ARG A 1 86 ? -13.177 2.171 23.282 1.00 98.62 86 ARG A N 1
ATOM 662 C CA . ARG A 1 86 ? -13.429 1.318 24.451 1.00 98.62 86 ARG A CA 1
ATOM 663 C C . ARG A 1 86 ? -13.260 2.110 25.742 1.00 98.62 86 ARG A C 1
ATOM 665 O O . ARG A 1 86 ? -14.133 2.047 26.602 1.00 98.62 86 ARG A O 1
ATOM 672 N N . THR A 1 87 ? -12.188 2.893 25.832 1.00 98.56 87 THR A N 1
ATOM 673 C CA . THR A 1 87 ? -11.898 3.753 26.987 1.00 98.56 87 THR A CA 1
ATOM 674 C C . THR A 1 87 ? -13.009 4.777 27.216 1.00 98.56 87 THR A C 1
ATOM 676 O O . THR A 1 87 ? -13.537 4.877 28.321 1.00 98.56 87 THR A O 1
ATOM 679 N N . ALA A 1 88 ? -13.433 5.480 26.160 1.00 98.62 88 ALA A N 1
ATOM 680 C CA . ALA A 1 88 ? -14.535 6.436 26.239 1.00 98.62 88 ALA A CA 1
ATOM 681 C C . ALA A 1 88 ? -15.847 5.775 26.690 1.00 98.62 88 ALA A C 1
ATOM 683 O O . ALA A 1 88 ? -16.539 6.309 27.552 1.00 98.62 88 ALA A O 1
ATOM 684 N N . ARG A 1 89 ? -16.177 4.596 26.145 1.00 98.56 89 ARG A N 1
ATOM 685 C CA . ARG A 1 89 ? -17.382 3.852 26.535 1.00 98.56 89 ARG A CA 1
ATOM 686 C C . ARG A 1 89 ? -17.355 3.467 28.009 1.00 98.56 89 ARG A C 1
ATOM 688 O O . ARG A 1 89 ? -18.299 3.787 28.716 1.00 98.56 89 ARG A O 1
ATOM 695 N N . ALA A 1 90 ? -16.274 2.831 28.461 1.00 98.56 90 ALA A N 1
ATOM 696 C CA . ALA A 1 90 ? -16.136 2.396 29.847 1.00 98.56 90 ALA A CA 1
ATOM 697 C C . ALA A 1 90 ? -16.268 3.572 30.826 1.00 98.56 90 ALA A C 1
ATOM 699 O O . ALA A 1 90 ? -16.988 3.471 31.814 1.00 98.56 90 ALA A O 1
ATOM 700 N N . PHE A 1 91 ? -15.636 4.708 30.514 1.00 98.69 91 PHE A N 1
ATOM 701 C CA . PHE A 1 91 ? -15.740 5.916 31.330 1.00 98.69 91 PHE A CA 1
ATOM 702 C C . PHE A 1 91 ? -17.171 6.468 31.393 1.00 98.69 91 PHE A C 1
ATOM 704 O O . PHE A 1 91 ? -17.645 6.840 32.463 1.00 98.69 91 PHE A O 1
ATOM 711 N N . LEU A 1 92 ? -17.863 6.542 30.252 1.00 98.56 92 LEU A N 1
ATOM 712 C CA . LEU A 1 92 ? -19.223 7.078 30.200 1.00 98.56 92 LEU A CA 1
ATOM 713 C C . LEU A 1 92 ? -20.252 6.135 30.835 1.00 98.56 92 LEU A C 1
ATOM 715 O O . LEU A 1 92 ? -21.209 6.621 31.433 1.00 98.56 92 LEU A O 1
ATOM 719 N N . ASP A 1 93 ? -20.060 4.817 30.739 1.00 98.50 93 ASP A N 1
ATOM 720 C CA . ASP A 1 93 ? -20.899 3.840 31.439 1.00 98.50 93 ASP A CA 1
ATOM 721 C C . ASP A 1 93 ? -20.739 3.955 32.960 1.00 98.50 93 ASP A C 1
ATOM 723 O O . ASP A 1 93 ? -21.744 4.055 33.661 1.00 98.50 93 ASP A O 1
ATOM 727 N N . ASP A 1 94 ? -19.504 4.059 33.458 1.00 98.50 94 ASP A N 1
ATOM 728 C CA . ASP A 1 94 ? -19.231 4.324 34.877 1.00 98.50 94 ASP A CA 1
ATOM 729 C C . ASP A 1 94 ? -19.833 5.663 35.342 1.00 98.50 94 ASP A C 1
ATOM 731 O O . ASP A 1 94 ? -20.472 5.744 36.391 1.00 98.50 94 ASP A O 1
ATOM 735 N N . LEU A 1 95 ? -19.679 6.727 34.547 1.00 98.44 95 LEU A N 1
ATO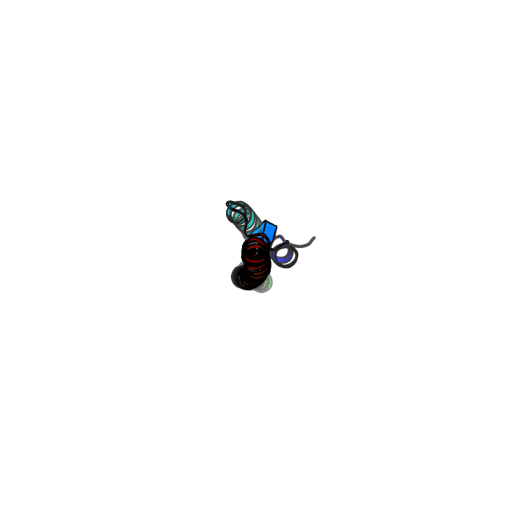M 736 C CA . LEU A 1 95 ? -20.250 8.034 34.871 1.00 98.44 95 LEU A CA 1
ATOM 737 C C . LEU A 1 95 ? -21.781 7.982 34.949 1.00 98.44 95 LEU A C 1
ATOM 739 O O . LEU A 1 95 ? -22.364 8.567 35.858 1.00 98.44 95 LEU A O 1
ATOM 743 N N . LYS A 1 96 ? -22.430 7.281 34.014 1.00 97.94 96 LYS A N 1
ATOM 744 C CA . LYS A 1 96 ? -23.884 7.079 34.010 1.00 97.94 96 LYS A CA 1
ATOM 745 C C . LYS A 1 96 ? -24.347 6.389 35.294 1.00 97.94 96 LYS A C 1
ATOM 747 O O . LYS A 1 96 ? -25.343 6.818 35.869 1.00 97.94 96 LYS A O 1
ATOM 752 N N . ASP A 1 97 ? -23.625 5.365 35.745 1.00 98.06 97 ASP A N 1
ATOM 753 C CA . ASP A 1 97 ? -23.969 4.627 36.963 1.00 98.06 97 ASP A CA 1
ATOM 754 C C . ASP A 1 97 ? -23.770 5.481 38.226 1.00 98.06 97 ASP A C 1
ATOM 756 O O . ASP A 1 97 ? -24.589 5.412 39.136 1.00 98.06 97 ASP A O 1
ATOM 760 N N . ARG A 1 98 ? -22.746 6.348 38.263 1.00 96.81 98 ARG A N 1
ATOM 761 C CA . ARG A 1 98 ? -22.504 7.288 39.378 1.00 96.81 98 ARG A CA 1
ATOM 762 C C . ARG A 1 98 ? -23.506 8.439 39.475 1.00 96.81 98 ARG A C 1
ATOM 764 O O . ARG A 1 98 ? -23.657 9.015 40.548 1.00 96.81 98 ARG A O 1
ATOM 771 N N . VAL A 1 99 ? -24.111 8.838 38.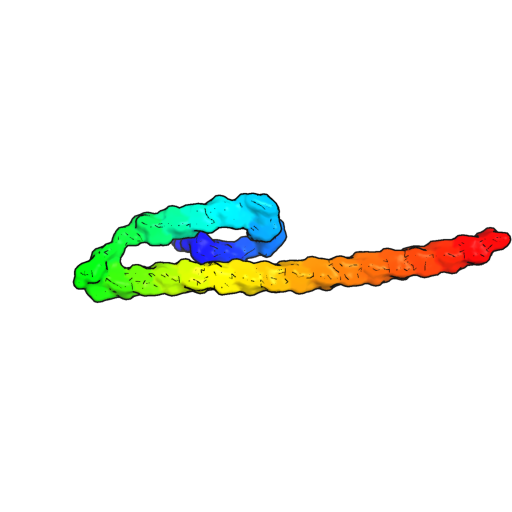359 1.00 97.31 99 VAL A N 1
ATOM 772 C CA . VAL A 1 99 ? -25.092 9.938 38.315 1.00 97.31 99 VAL A CA 1
ATOM 773 C C . VAL A 1 99 ? -26.482 9.487 38.784 1.00 97.31 99 VAL A C 1
ATOM 775 O O . VAL A 1 99 ? -27.296 10.334 39.153 1.00 97.31 99 VAL A O 1
ATOM 778 N N . ARG A 1 100 ? -26.767 8.183 38.744 1.00 83.94 100 ARG A N 1
ATOM 779 C CA . ARG A 1 100 ? -28.068 7.603 39.090 1.00 83.94 100 ARG A CA 1
ATOM 780 C C . ARG A 1 100 ? -28.278 7.479 40.597 1.00 83.94 100 ARG A C 1
ATOM 782 O O . ARG A 1 100 ? -29.446 7.662 41.005 1.00 83.94 100 ARG A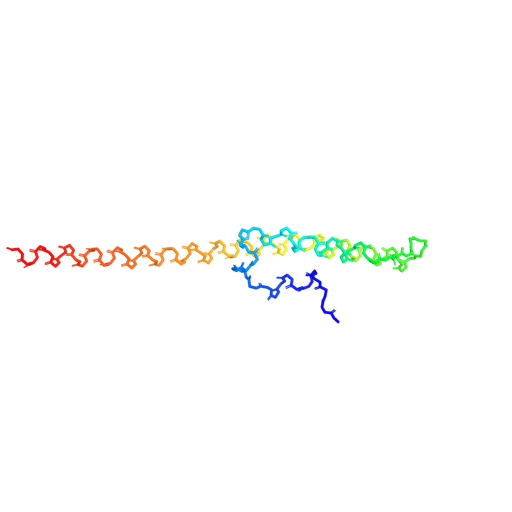 O 1
#

Radius of gyration: 23.71 Å; chains: 1; bounding box: 53×20×72 Å

pLDDT: mean 90.9, std 9.25, range [40.91, 98.69]